Protein AF-A0A3D3CQ37-F1 (afdb_monomer_lite)

Radius of gyration: 13.71 Å; chains: 1; bounding box: 32×38×29 Å

pLDDT: mean 92.98, std 7.75, range [63.97, 98.69]

Secondary structure (DSSP, 8-state):
-HHHHHHHSS-HHHHHHHHHHHTT--HHHHHHHHHTT-GGG-SSSHHHHHHHHHHHHHHHHTT----S--PPPPP-HHHHHHH-PPP-

Structure (mmCIF, N/CA/C/O backbone):
data_AF-A0A3D3CQ37-F1
#
_entry.id   AF-A0A3D3CQ37-F1
#
loop_
_atom_site.group_PDB
_atom_site.id
_atom_site.type_symbol
_atom_site.label_atom_id
_atom_site.label_alt_id
_atom_site.label_comp_id
_atom_site.label_asym_id
_atom_site.label_entity_id
_atom_site.label_seq_id
_atom_site.pdbx_PDB_ins_code
_atom_site.Cartn_x
_atom_site.Cartn_y
_atom_site.Cartn_z
_atom_site.occupancy
_atom_site.B_iso_or_equiv
_atom_site.auth_seq_id
_atom_site.auth_comp_id
_atom_site.auth_asym_id
_atom_site.auth_atom_id
_atom_site.pdbx_PDB_model_num
ATOM 1 N N . MET A 1 1 ? 7.823 -2.469 -7.484 1.00 88.81 1 MET A N 1
ATOM 2 C CA . MET A 1 1 ? 8.626 -1.645 -6.559 1.00 88.81 1 MET A CA 1
ATOM 3 C C . MET A 1 1 ? 10.123 -1.722 -6.841 1.00 88.81 1 MET A C 1
ATOM 5 O O . MET A 1 1 ? 10.686 -0.690 -7.174 1.00 88.81 1 MET A O 1
ATOM 9 N N . ASP A 1 2 ? 10.785 -2.885 -6.765 1.00 92.12 2 ASP A N 1
ATOM 10 C CA . ASP A 1 2 ? 12.261 -2.941 -6.885 1.00 92.12 2 ASP A CA 1
ATOM 11 C C . ASP A 1 2 ? 12.796 -2.390 -8.212 1.00 92.12 2 ASP A C 1
ATOM 13 O O . ASP A 1 2 ? 13.692 -1.550 -8.208 1.00 92.12 2 ASP A O 1
ATOM 17 N N . ALA A 1 3 ? 12.196 -2.785 -9.339 1.00 93.31 3 ALA A N 1
ATOM 18 C CA . ALA A 1 3 ? 12.576 -2.268 -10.655 1.00 93.31 3 ALA A CA 1
ATOM 19 C C . ALA A 1 3 ? 12.408 -0.740 -10.758 1.00 93.31 3 ALA A C 1
ATOM 21 O O . ALA A 1 3 ? 13.282 -0.052 -11.276 1.00 93.31 3 ALA A O 1
ATOM 22 N N . GLU A 1 4 ? 11.316 -0.195 -10.217 1.00 95.50 4 GLU A N 1
ATOM 23 C CA . GLU A 1 4 ? 11.048 1.250 -10.208 1.00 95.50 4 GLU A CA 1
ATOM 24 C C . GLU A 1 4 ? 12.118 1.976 -9.388 1.00 95.50 4 GLU A C 1
ATOM 26 O O . GLU A 1 4 ? 12.755 2.917 -9.860 1.00 95.50 4 GLU A O 1
ATOM 31 N N . LYS A 1 5 ? 12.421 1.460 -8.193 1.00 95.69 5 LYS A N 1
ATOM 32 C CA . LYS A 1 5 ? 13.462 2.021 -7.335 1.00 95.69 5 LYS A CA 1
ATOM 33 C C . LYS A 1 5 ? 14.851 1.943 -7.976 1.00 95.69 5 LYS A C 1
ATOM 35 O O . LYS A 1 5 ? 15.624 2.881 -7.836 1.00 95.69 5 LYS A O 1
ATOM 40 N N . MET A 1 6 ? 15.171 0.872 -8.699 1.00 97.38 6 MET A N 1
ATOM 41 C CA . MET A 1 6 ? 16.465 0.726 -9.378 1.00 97.38 6 MET A CA 1
ATOM 42 C C . MET A 1 6 ? 16.621 1.654 -10.591 1.00 97.38 6 MET A C 1
ATOM 44 O O . MET A 1 6 ? 17.719 2.146 -10.829 1.00 97.38 6 MET A O 1
ATOM 48 N N . ILE A 1 7 ? 15.553 1.883 -11.363 1.00 97.56 7 ILE A N 1
ATOM 49 C CA . ILE A 1 7 ? 15.628 2.619 -12.636 1.00 97.56 7 ILE A CA 1
ATOM 50 C C . ILE A 1 7 ? 15.384 4.120 -12.441 1.00 97.56 7 ILE A C 1
ATOM 52 O O . ILE A 1 7 ? 16.085 4.937 -13.033 1.00 97.56 7 ILE A O 1
ATOM 56 N N . ILE A 1 8 ? 14.392 4.490 -11.626 1.00 96.06 8 ILE A N 1
ATOM 57 C CA . ILE A 1 8 ? 13.935 5.881 -11.460 1.00 96.06 8 ILE A CA 1
ATOM 58 C C . ILE A 1 8 ? 14.043 6.396 -10.016 1.00 96.06 8 ILE A C 1
ATOM 60 O O . ILE A 1 8 ? 13.663 7.532 -9.746 1.00 96.06 8 ILE A O 1
ATOM 64 N N . ASN A 1 9 ? 14.580 5.593 -9.088 1.00 97.00 9 ASN A N 1
ATOM 65 C CA . ASN A 1 9 ? 14.813 5.954 -7.681 1.00 97.00 9 ASN A CA 1
ATOM 66 C C . ASN A 1 9 ? 13.555 6.365 -6.886 1.00 97.00 9 ASN A C 1
ATOM 68 O O . ASN A 1 9 ? 13.646 6.997 -5.835 1.00 97.00 9 ASN A O 1
ATOM 72 N N . VAL A 1 10 ? 12.374 5.976 -7.365 1.00 97.00 10 VAL A N 1
ATOM 73 C CA . VAL A 1 10 ? 11.084 6.172 -6.697 1.00 97.00 10 VAL A CA 1
ATOM 74 C C . VAL A 1 10 ? 10.159 5.001 -7.033 1.00 97.00 10 VAL A C 1
ATOM 76 O O . VAL A 1 10 ? 10.358 4.321 -8.036 1.00 97.00 10 VAL A O 1
ATOM 79 N N . THR A 1 11 ? 9.168 4.739 -6.189 1.00 97.06 11 THR A N 1
ATOM 80 C CA . THR A 1 11 ? 8.173 3.674 -6.368 1.00 97.06 11 THR A CA 1
ATOM 81 C C . THR A 1 11 ? 6.793 4.270 -6.658 1.00 97.06 11 THR A C 1
ATOM 83 O O . THR A 1 11 ? 6.513 5.414 -6.285 1.00 97.06 11 THR A O 1
ATOM 86 N N . HIS A 1 12 ? 5.930 3.543 -7.375 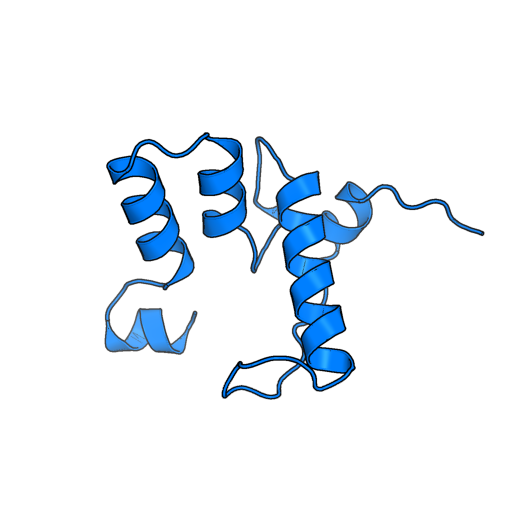1.00 96.31 12 HIS A N 1
ATOM 87 C CA . HIS A 1 12 ? 4.647 4.108 -7.823 1.00 96.31 12 HIS A CA 1
ATOM 88 C C . HIS A 1 12 ? 3.673 4.409 -6.673 1.00 96.31 12 HIS A C 1
ATOM 90 O O . HIS A 1 12 ? 2.897 5.355 -6.769 1.00 96.31 12 HIS A O 1
ATOM 96 N N . ASP A 1 13 ? 3.725 3.641 -5.587 1.00 97.25 13 ASP A N 1
ATOM 97 C CA . ASP A 1 13 ? 2.982 3.882 -4.347 1.00 97.25 13 ASP A CA 1
ATOM 98 C C . ASP A 1 13 ? 3.386 5.222 -3.709 1.00 97.25 13 ASP A C 1
ATOM 100 O O . ASP A 1 13 ? 2.524 6.031 -3.365 1.00 97.25 13 ASP A O 1
ATOM 104 N N . ALA A 1 14 ? 4.689 5.520 -3.656 1.00 97.62 14 ALA A N 1
ATOM 105 C CA . ALA A 1 14 ? 5.216 6.784 -3.149 1.00 97.62 14 ALA A CA 1
ATOM 106 C C . ALA A 1 14 ? 4.805 7.975 -4.030 1.00 97.62 14 ALA A C 1
ATOM 108 O O . ALA A 1 14 ? 4.369 9.006 -3.514 1.00 97.62 14 ALA A O 1
ATOM 109 N N . VAL A 1 15 ? 4.896 7.838 -5.359 1.00 98.12 15 VAL A N 1
ATOM 110 C CA . VAL A 1 15 ? 4.435 8.885 -6.291 1.00 98.12 15 VAL A CA 1
ATOM 111 C C . VAL A 1 15 ? 2.923 9.088 -6.176 1.00 98.12 15 VAL A C 1
ATOM 113 O O . VAL A 1 15 ? 2.468 10.227 -6.087 1.00 98.12 15 VAL A O 1
ATOM 116 N N . GLY A 1 16 ? 2.140 8.007 -6.145 1.00 98.12 16 GLY A N 1
ATOM 117 C CA . GLY A 1 16 ? 0.685 8.064 -6.022 1.00 98.12 16 GLY A CA 1
ATOM 118 C C . GLY A 1 16 ? 0.240 8.732 -4.722 1.00 98.12 16 GLY A C 1
ATOM 119 O O . GLY A 1 16 ? -0.629 9.601 -4.747 1.00 98.12 16 GLY A O 1
ATOM 120 N N . SER A 1 17 ? 0.882 8.385 -3.605 1.00 98.19 17 SER A N 1
ATOM 121 C CA . SER A 1 17 ? 0.655 9.007 -2.298 1.00 98.19 17 SER A CA 1
ATOM 122 C C . SER A 1 17 ? 0.979 10.504 -2.326 1.00 98.19 17 SER A C 1
ATOM 124 O O . SER A 1 17 ? 0.175 11.339 -1.901 1.00 98.19 17 SER A O 1
ATOM 126 N N . TRP A 1 18 ? 2.119 10.879 -2.916 1.00 98.44 18 TRP A N 1
ATOM 127 C CA . TRP A 1 18 ? 2.491 12.282 -3.071 1.00 98.44 18 TRP A CA 1
ATOM 128 C C . TRP A 1 18 ? 1.454 13.064 -3.894 1.00 98.44 18 TRP A C 1
ATOM 130 O O . TRP A 1 18 ? 0.994 14.112 -3.435 1.00 98.44 18 TRP A O 1
ATOM 140 N N . ILE A 1 19 ? 1.026 12.540 -5.053 1.00 98.69 19 ILE A N 1
ATOM 141 C CA . ILE A 1 19 ? -0.026 13.150 -5.889 1.00 98.69 19 ILE A CA 1
ATOM 142 C C . ILE A 1 19 ? -1.328 13.290 -5.096 1.00 98.69 19 ILE A C 1
ATOM 144 O O . ILE A 1 19 ? -1.933 14.363 -5.099 1.00 98.69 19 ILE A O 1
ATOM 148 N N . ALA A 1 20 ? -1.746 12.240 -4.386 1.00 98.50 20 ALA A N 1
ATOM 149 C CA . ALA A 1 20 ? -2.978 12.257 -3.608 1.00 98.50 20 ALA A CA 1
ATOM 150 C C . ALA A 1 20 ? -2.962 13.337 -2.517 1.00 98.50 20 ALA A C 1
ATOM 152 O O . ALA A 1 20 ? -3.959 14.037 -2.316 1.00 98.50 20 ALA A O 1
ATOM 153 N N . GLY A 1 21 ? -1.806 13.530 -1.874 1.00 98.38 21 GLY A N 1
ATOM 154 C CA . GLY A 1 21 ? -1.569 14.637 -0.954 1.00 98.38 21 GLY A CA 1
ATOM 155 C C . GLY A 1 21 ? -1.659 16.007 -1.634 1.00 98.38 21 GLY A C 1
ATOM 156 O O . GLY A 1 21 ? -2.339 16.895 -1.120 1.00 98.38 21 GLY A O 1
ATOM 157 N N . GLN A 1 22 ? -1.042 16.183 -2.810 1.00 98.56 22 GLN A N 1
ATOM 158 C CA . GLN A 1 22 ? -1.114 17.450 -3.559 1.00 98.56 22 GLN A CA 1
ATOM 159 C C . GLN A 1 22 ? -2.549 17.807 -3.964 1.00 98.56 22 GLN A C 1
ATOM 161 O O . GLN A 1 22 ? -2.935 18.976 -3.942 1.00 98.56 22 GLN A O 1
ATOM 166 N N . TRP A 1 23 ? -3.357 16.804 -4.307 1.00 98.62 23 TRP A N 1
ATOM 167 C CA . TRP A 1 23 ? -4.758 16.985 -4.694 1.00 98.62 23 TRP A CA 1
ATOM 168 C C . TRP A 1 23 ? -5.717 17.074 -3.505 1.00 98.62 23 TRP A C 1
ATOM 170 O O . TRP A 1 23 ? -6.916 17.258 -3.706 1.00 98.62 23 TRP A O 1
ATOM 180 N N . LYS A 1 24 ? -5.200 17.010 -2.271 1.00 98.31 24 LYS A N 1
ATOM 181 C CA . LYS A 1 24 ? -5.979 17.100 -1.029 1.00 98.31 24 LYS A CA 1
ATOM 182 C C . LYS A 1 24 ? -7.044 16.005 -0.909 1.00 98.31 24 LYS A C 1
ATOM 184 O O . LYS A 1 24 ? -8.134 16.257 -0.391 1.00 98.31 24 LYS A O 1
ATOM 189 N N . PHE A 1 25 ? -6.739 14.792 -1.370 1.00 98.50 25 PHE A N 1
ATOM 190 C CA . PHE A 1 25 ? -7.595 13.652 -1.059 1.00 98.50 25 PHE A CA 1
ATOM 191 C C . PHE A 1 25 ? -7.623 13.378 0.454 1.00 98.50 25 PHE A C 1
ATOM 193 O O . PHE A 1 25 ? -6.690 13.755 1.172 1.00 98.50 25 PHE A O 1
ATOM 200 N N . PRO A 1 26 ? -8.684 12.720 0.957 1.00 98.38 26 PRO A N 1
ATOM 201 C CA . PRO A 1 26 ? -8.765 12.328 2.357 1.00 98.38 26 PRO A CA 1
ATOM 202 C C . PRO A 1 26 ? -7.538 11.508 2.806 1.00 98.38 26 PRO A C 1
ATOM 204 O O . PRO A 1 26 ? -7.039 10.698 2.018 1.00 98.38 26 PRO A O 1
ATOM 207 N N . PRO A 1 27 ? -7.082 11.638 4.071 1.00 97.25 27 PRO A N 1
ATOM 208 C CA . PRO A 1 27 ? -5.916 10.910 4.583 1.00 97.25 27 PRO A CA 1
ATOM 209 C C . PRO A 1 27 ? -5.990 9.396 4.373 1.00 97.25 27 PRO A C 1
ATOM 211 O O . PRO A 1 27 ? -5.004 8.782 3.986 1.00 97.25 27 PRO A O 1
ATOM 214 N N . ILE A 1 28 ? -7.182 8.814 4.525 1.00 98.31 28 ILE A N 1
ATOM 215 C CA . ILE A 1 28 ? -7.430 7.389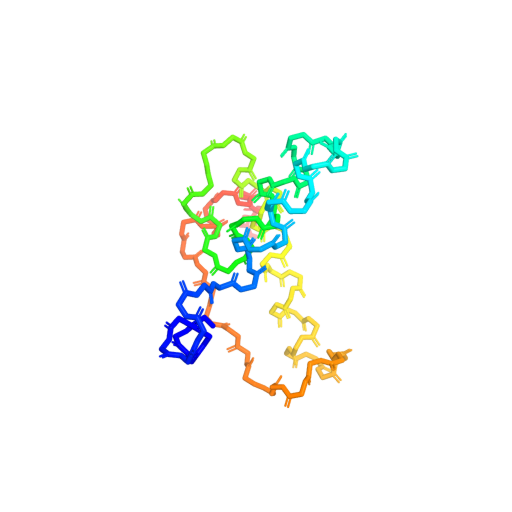 4.283 1.00 98.31 28 ILE A CA 1
ATOM 216 C C . ILE A 1 28 ? -7.064 6.952 2.863 1.00 98.31 28 ILE A C 1
ATOM 218 O O . ILE A 1 28 ? -6.461 5.903 2.675 1.00 98.31 28 ILE A O 1
ATOM 222 N N . THR A 1 29 ? -7.367 7.770 1.855 1.00 98.31 29 THR A N 1
ATOM 223 C CA . THR A 1 29 ? -7.017 7.476 0.461 1.00 98.31 29 THR A CA 1
ATOM 224 C C . THR A 1 29 ? -5.509 7.531 0.263 1.00 98.31 29 THR A C 1
ATOM 226 O O . THR A 1 29 ? -4.952 6.681 -0.423 1.00 98.31 29 THR A O 1
ATOM 229 N N . ASN A 1 30 ? -4.848 8.507 0.886 1.00 98.12 30 ASN A N 1
ATOM 230 C CA . ASN A 1 30 ? -3.402 8.646 0.805 1.00 98.12 30 ASN A CA 1
ATOM 231 C C . ASN A 1 30 ? -2.679 7.445 1.449 1.00 98.12 30 ASN A C 1
ATOM 233 O O . ASN A 1 30 ? -1.807 6.850 0.819 1.00 98.12 30 ASN A O 1
ATOM 237 N N . ASP A 1 31 ? -3.109 7.027 2.643 1.00 97.94 31 ASP A N 1
ATOM 238 C CA . ASP A 1 31 ? -2.557 5.864 3.349 1.00 97.94 31 ASP A CA 1
ATOM 239 C C . ASP A 1 31 ? -2.776 4.560 2.569 1.00 97.94 31 ASP A C 1
ATOM 241 O O . ASP A 1 31 ? -1.845 3.773 2.407 1.00 97.94 31 ASP A O 1
ATOM 245 N N . ILE A 1 32 ? -3.976 4.342 2.020 1.00 98.50 32 ILE A N 1
ATOM 246 C CA . ILE A 1 32 ? -4.243 3.179 1.163 1.00 98.50 32 ILE A CA 1
ATOM 247 C C . ILE A 1 32 ? -3.261 3.154 -0.015 1.00 98.50 32 ILE A C 1
ATOM 249 O O . ILE A 1 32 ? -2.636 2.127 -0.269 1.00 98.50 32 ILE A O 1
ATOM 253 N N . ILE A 1 33 ? -3.084 4.277 -0.719 1.00 98.44 33 ILE A N 1
ATOM 254 C CA . ILE A 1 33 ? -2.167 4.343 -1.864 1.00 98.44 33 ILE A CA 1
ATOM 255 C C . ILE A 1 33 ? -0.720 4.093 -1.427 1.00 98.44 33 ILE A C 1
ATOM 257 O O . ILE A 1 33 ? -0.015 3.349 -2.102 1.00 98.44 33 ILE A O 1
ATOM 261 N N . ALA A 1 34 ? -0.276 4.655 -0.304 1.00 98.12 34 ALA A N 1
ATOM 262 C CA . ALA A 1 34 ? 1.093 4.486 0.177 1.00 98.12 34 ALA A CA 1
ATOM 263 C C . ALA A 1 34 ? 1.418 3.042 0.595 1.00 98.12 34 ALA A C 1
ATOM 265 O O . ALA A 1 34 ? 2.559 2.608 0.457 1.00 98.12 34 ALA A O 1
ATOM 266 N N . TYR A 1 35 ? 0.433 2.299 1.114 1.00 98.06 35 TYR A N 1
ATOM 267 C CA . TYR A 1 35 ? 0.676 1.015 1.778 1.00 98.06 35 TYR A CA 1
ATOM 268 C C . TYR A 1 35 ? -0.023 -0.189 1.137 1.00 98.06 35 TYR A C 1
ATOM 270 O O . TYR A 1 35 ? 0.083 -1.287 1.677 1.00 98.06 35 TYR A O 1
ATOM 278 N N . HIS A 1 36 ? -0.693 -0.049 -0.011 1.00 96.94 36 HIS A N 1
ATOM 279 C CA . HIS A 1 36 ? -1.441 -1.160 -0.620 1.00 96.94 36 HIS A CA 1
ATOM 280 C C . HIS A 1 36 ? -0.600 -2.405 -0.955 1.00 96.94 36 HIS A C 1
ATOM 282 O O . HIS A 1 36 ? -1.173 -3.482 -1.008 1.00 96.94 36 HIS A O 1
ATOM 288 N N . HIS A 1 37 ? 0.727 -2.303 -1.133 1.00 95.50 37 HIS A N 1
ATOM 289 C CA . HIS A 1 37 ? 1.613 -3.478 -1.292 1.00 95.50 37 HIS A CA 1
ATOM 290 C C . HIS A 1 37 ? 2.091 -4.093 0.028 1.00 95.50 37 HIS A C 1
ATOM 292 O O . HIS A 1 37 ? 2.588 -5.218 0.039 1.00 95.50 37 HIS A O 1
ATOM 298 N N . LYS A 1 38 ? 2.044 -3.327 1.124 1.00 95.88 38 LYS A N 1
ATOM 299 C CA . LYS A 1 38 ? 2.552 -3.693 2.458 1.00 95.88 38 LYS A CA 1
ATOM 300 C C . LYS A 1 38 ? 1.635 -3.118 3.545 1.00 95.88 38 LYS A C 1
ATOM 302 O O . LYS A 1 38 ? 2.064 -2.245 4.308 1.00 95.88 38 LYS A O 1
ATOM 307 N N . PRO A 1 39 ? 0.372 -3.574 3.625 1.00 97.12 39 PRO A N 1
ATOM 308 C CA . PRO A 1 39 ? -0.623 -2.984 4.518 1.00 97.12 39 PRO A CA 1
ATOM 309 C C . PRO A 1 39 ? -0.240 -3.079 6.001 1.00 97.12 39 PRO A C 1
ATOM 311 O O . PRO A 1 39 ? -0.635 -2.216 6.780 1.00 97.12 39 PRO A O 1
ATOM 314 N N . GLY A 1 40 ? 0.586 -4.053 6.399 1.00 96.19 40 GLY A N 1
ATOM 315 C CA . GLY A 1 40 ? 1.145 -4.159 7.748 1.00 96.19 40 GLY A CA 1
ATOM 316 C C . GLY A 1 40 ? 2.013 -2.979 8.198 1.00 96.19 40 GLY A C 1
ATOM 317 O O . GLY A 1 40 ? 2.236 -2.821 9.395 1.00 96.19 40 GLY A O 1
ATOM 318 N N . LEU A 1 41 ? 2.488 -2.141 7.269 1.00 96.62 41 LEU A N 1
ATOM 319 C CA . LEU A 1 41 ? 3.237 -0.916 7.573 1.00 96.62 41 LEU A CA 1
ATOM 320 C C . LEU A 1 41 ? 2.339 0.326 7.712 1.00 96.62 41 LEU A C 1
ATOM 322 O O . LEU A 1 41 ? 2.835 1.389 8.086 1.00 96.62 41 LEU A O 1
ATOM 326 N N . CYS A 1 42 ? 1.042 0.216 7.411 1.00 97.50 42 CYS A N 1
ATOM 327 C CA . CYS A 1 42 ? 0.104 1.327 7.529 1.00 97.50 42 CYS A CA 1
ATOM 328 C C . CYS A 1 42 ? -0.287 1.545 8.996 1.00 97.50 42 CYS A C 1
ATOM 330 O O . CYS A 1 42 ? -0.809 0.645 9.648 1.00 97.50 42 CYS A O 1
ATOM 332 N N . GLY A 1 43 ? -0.044 2.747 9.521 1.00 94.56 43 GLY A N 1
ATOM 333 C CA . GLY A 1 43 ? -0.343 3.071 10.918 1.00 94.56 43 GLY A CA 1
ATOM 334 C C . GLY A 1 43 ? -1.788 3.514 11.162 1.00 94.56 43 GLY A C 1
ATOM 335 O O . GLY A 1 43 ? -2.400 3.085 12.137 1.00 94.56 43 GLY A O 1
ATOM 336 N N . THR A 1 44 ? -2.332 4.377 10.299 1.00 97.1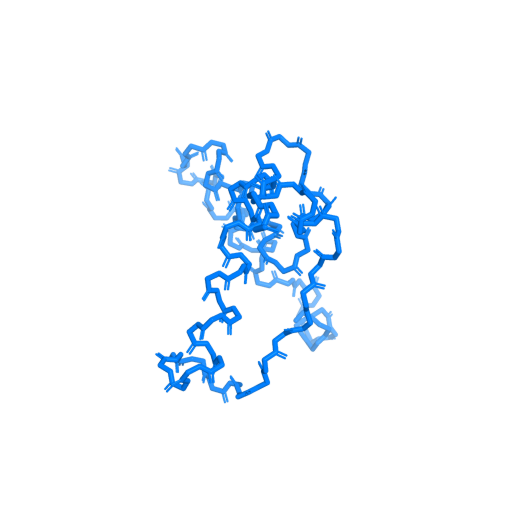9 44 THR A N 1
ATOM 337 C CA . THR A 1 44 ? -3.604 5.073 10.570 1.00 97.19 44 THR A CA 1
ATOM 338 C C . THR A 1 44 ? -4.819 4.288 10.093 1.00 97.19 44 THR A C 1
ATOM 340 O O . THR A 1 44 ? -5.800 4.176 10.824 1.00 97.19 44 THR A O 1
ATOM 343 N N . TYR A 1 45 ? -4.744 3.734 8.878 1.00 97.69 45 TYR A N 1
ATOM 344 C CA . TYR A 1 45 ? -5.836 2.999 8.227 1.00 97.69 45 TYR A CA 1
ATOM 345 C C . TYR A 1 45 ? -5.399 1.589 7.772 1.00 97.69 45 TYR A C 1
ATOM 347 O O . TYR A 1 45 ? -5.526 1.234 6.594 1.00 97.69 45 TYR A O 1
ATOM 355 N N . PRO A 1 46 ? -4.835 0.764 8.684 1.00 96.56 46 PRO A N 1
ATOM 356 C CA . PRO A 1 46 ? -4.269 -0.541 8.342 1.00 96.56 46 PRO A CA 1
ATOM 357 C C . PRO A 1 46 ? -5.285 -1.516 7.754 1.00 96.56 46 PRO A C 1
ATOM 359 O O . PRO A 1 46 ? -4.940 -2.333 6.898 1.00 96.56 46 PRO A O 1
ATOM 362 N N . LYS A 1 47 ? -6.537 -1.450 8.217 1.00 97.38 47 LYS A N 1
ATOM 363 C CA . LYS A 1 47 ? -7.602 -2.335 7.748 1.00 97.38 47 LYS A CA 1
ATOM 364 C C . LYS A 1 47 ? -7.976 -2.012 6.306 1.00 97.38 47 LYS A C 1
ATOM 366 O O . LYS A 1 47 ? -8.117 -2.917 5.494 1.00 97.38 47 LYS A O 1
ATOM 371 N N . GLU A 1 48 ? -8.100 -0.737 5.966 1.00 98.12 48 GLU A N 1
ATOM 372 C CA . GLU A 1 48 ? -8.479 -0.299 4.628 1.00 98.12 48 GLU A CA 1
ATOM 373 C C . GLU A 1 48 ? -7.367 -0.539 3.609 1.00 98.12 48 GLU A C 1
ATOM 375 O O . GLU A 1 48 ? -7.647 -1.004 2.503 1.00 98.12 48 GLU A O 1
ATOM 380 N N . ALA A 1 49 ? -6.104 -0.337 3.999 1.00 98.00 49 ALA A N 1
ATOM 381 C CA . ALA A 1 49 ? -4.968 -0.759 3.184 1.00 98.00 49 ALA A CA 1
ATOM 382 C C . ALA A 1 49 ? -4.991 -2.282 2.936 1.00 98.00 49 ALA A C 1
ATOM 384 O O . ALA A 1 49 ? -4.794 -2.728 1.805 1.00 98.00 49 ALA A O 1
ATOM 385 N N . ALA A 1 50 ? -5.295 -3.086 3.964 1.00 97.56 50 ALA A N 1
ATOM 386 C CA . ALA A 1 50 ? -5.389 -4.541 3.836 1.00 97.56 50 ALA A CA 1
ATOM 387 C C . ALA A 1 50 ? -6.554 -4.997 2.940 1.00 97.56 50 ALA A C 1
ATOM 389 O O . ALA A 1 50 ? -6.402 -5.965 2.196 1.00 97.56 50 ALA A O 1
ATOM 390 N N . ILE A 1 51 ? -7.693 -4.291 2.961 1.00 97.50 51 ILE A N 1
ATOM 391 C CA . ILE A 1 51 ? -8.827 -4.561 2.061 1.00 97.50 51 ILE A CA 1
ATOM 392 C C . ILE A 1 51 ? -8.397 -4.397 0.602 1.00 97.50 51 ILE A C 1
ATOM 394 O O . ILE A 1 51 ? -8.706 -5.253 -0.230 1.00 97.50 51 ILE A O 1
ATOM 398 N N . VAL A 1 52 ? -7.668 -3.325 0.279 1.00 97.00 52 VAL A N 1
ATOM 399 C CA . VAL A 1 52 ? -7.200 -3.079 -1.092 1.00 97.00 52 VAL A CA 1
ATOM 400 C C . VAL A 1 52 ? -6.135 -4.093 -1.513 1.00 97.00 52 VAL A C 1
ATOM 402 O O . VAL A 1 52 ? -6.229 -4.619 -2.620 1.00 97.00 52 VAL A O 1
ATOM 405 N N . HIS A 1 53 ? -5.200 -4.447 -0.623 1.00 96.38 53 HIS A N 1
ATOM 406 C CA . HIS A 1 53 ? -4.214 -5.512 -0.870 1.00 96.38 53 HIS A CA 1
ATOM 407 C C . HIS A 1 53 ? -4.884 -6.854 -1.196 1.00 96.38 53 HIS A C 1
ATOM 409 O O . HIS A 1 53 ? -4.576 -7.488 -2.205 1.00 96.38 53 HIS A O 1
ATOM 415 N N . LEU A 1 54 ? -5.862 -7.266 -0.379 1.00 95.88 54 LEU A N 1
ATOM 416 C CA . LEU A 1 54 ? -6.622 -8.495 -0.616 1.00 95.88 54 LEU A CA 1
ATOM 417 C C . LEU A 1 54 ? -7.407 -8.431 -1.927 1.00 95.88 54 LEU A C 1
ATOM 419 O O . LEU A 1 54 ? -7.443 -9.409 -2.671 1.00 95.88 54 LEU A O 1
ATOM 423 N N . SER A 1 55 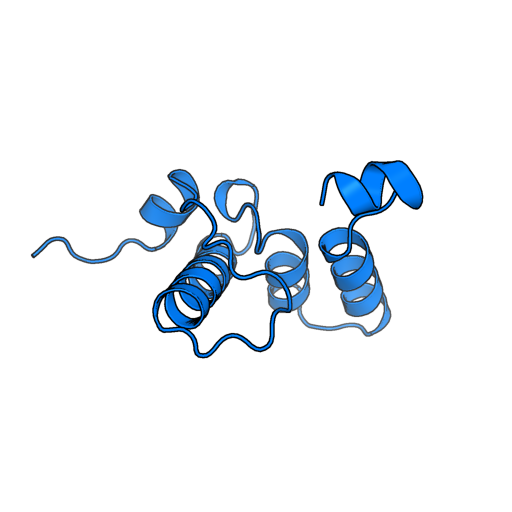? -8.015 -7.282 -2.217 1.00 94.75 55 SER A N 1
ATOM 424 C CA . SER A 1 55 ? -8.771 -7.081 -3.452 1.00 94.75 55 SER A CA 1
ATOM 425 C C . SER A 1 55 ? -7.879 -7.260 -4.683 1.00 94.75 55 SER A C 1
ATOM 427 O O . SER A 1 55 ? -8.283 -7.967 -5.603 1.00 94.75 55 SER A O 1
ATOM 429 N N . ASP A 1 56 ? -6.661 -6.698 -4.682 1.00 93.19 56 ASP A N 1
ATOM 430 C CA . ASP A 1 56 ? -5.682 -6.873 -5.769 1.00 93.19 56 ASP A CA 1
ATOM 431 C C . ASP A 1 56 ? -5.289 -8.348 -5.953 1.00 93.19 56 ASP A C 1
ATOM 433 O O . ASP A 1 56 ? -5.292 -8.865 -7.074 1.00 93.19 56 ASP A O 1
ATOM 437 N N . ILE A 1 57 ? -5.035 -9.060 -4.850 1.00 93.56 57 ILE A N 1
ATOM 438 C CA . ILE A 1 57 ? -4.735 -10.499 -4.868 1.00 93.56 57 ILE A CA 1
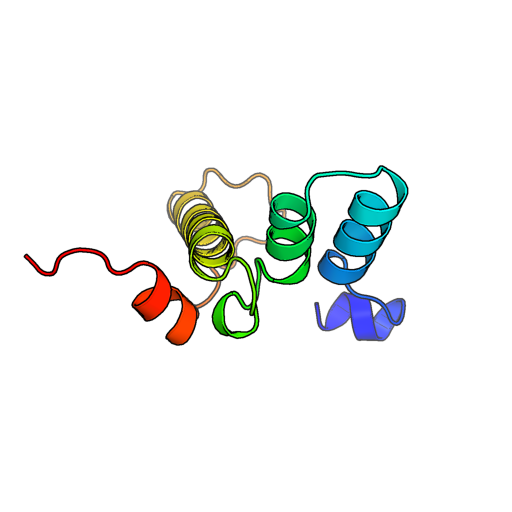ATOM 439 C C . ILE A 1 57 ? -5.895 -11.297 -5.472 1.00 93.56 57 ILE A C 1
ATOM 441 O O . ILE A 1 57 ? -5.661 -12.134 -6.346 1.00 93.56 57 ILE A O 1
ATOM 445 N N . ILE A 1 58 ? -7.138 -11.030 -5.056 1.00 93.31 58 ILE A N 1
ATOM 446 C CA . ILE A 1 58 ? -8.324 -11.735 -5.560 1.00 93.31 58 ILE A CA 1
ATOM 447 C C . ILE A 1 58 ? -8.488 -11.495 -7.062 1.00 93.31 58 ILE A C 1
ATOM 449 O O . ILE A 1 58 ? -8.574 -12.465 -7.814 1.00 93.31 58 ILE A O 1
ATOM 453 N N . VAL A 1 59 ? -8.494 -10.235 -7.523 1.00 92.25 59 VAL A N 1
ATOM 454 C CA . VAL A 1 59 ? -8.730 -9.926 -8.949 1.00 92.25 59 VAL A CA 1
ATOM 455 C C . VAL A 1 59 ? -7.620 -10.464 -9.853 1.00 92.25 59 VAL A C 1
ATOM 457 O O . VAL A 1 59 ? -7.901 -10.882 -10.979 1.00 92.25 59 VAL A O 1
ATOM 460 N N . LYS A 1 60 ? -6.371 -10.511 -9.369 1.00 91.00 60 LYS A N 1
ATOM 461 C CA . LYS A 1 60 ? -5.259 -11.171 -10.071 1.00 91.00 60 LYS A CA 1
ATOM 462 C C . LYS A 1 60 ? -5.422 -12.687 -10.086 1.00 91.00 60 LYS A C 1
ATOM 464 O O . LYS A 1 60 ? -5.288 -13.289 -11.148 1.00 91.00 60 LYS A O 1
ATOM 469 N N . GLY A 1 61 ? -5.766 -13.294 -8.951 1.00 91.25 61 GLY A N 1
ATOM 470 C CA . GLY A 1 61 ? -5.955 -14.740 -8.821 1.00 91.25 61 GLY A CA 1
ATOM 471 C C . GLY A 1 61 ? -7.059 -15.302 -9.720 1.00 91.25 61 GLY A C 1
ATOM 472 O O . GLY A 1 61 ? -6.908 -16.396 -10.256 1.00 91.25 61 GLY A O 1
ATOM 473 N N . ILE A 1 62 ? -8.133 -14.538 -9.949 1.00 91.94 62 ILE A N 1
ATOM 474 C CA . ILE A 1 62 ? -9.231 -14.927 -10.856 1.00 91.94 62 ILE A CA 1
ATOM 475 C C . ILE A 1 62 ? -9.018 -14.484 -12.316 1.00 91.94 62 ILE A C 1
ATOM 477 O O . ILE A 1 62 ? -9.885 -14.717 -13.155 1.00 91.94 62 ILE A O 1
ATOM 481 N N . GLY A 1 63 ? -7.891 -13.837 -12.636 1.00 88.50 63 GLY A N 1
ATOM 482 C CA . GLY A 1 63 ? -7.545 -13.434 -14.005 1.00 88.50 63 GLY A CA 1
ATOM 483 C C . GLY A 1 63 ? -8.313 -12.225 -14.555 1.00 88.50 63 GLY A C 1
ATOM 484 O O . GLY A 1 63 ? -8.401 -12.070 -15.769 1.00 88.50 63 GLY A O 1
ATOM 485 N N . VAL A 1 64 ? -8.863 -11.367 -13.688 1.00 85.88 64 VAL A N 1
ATOM 486 C CA . VAL A 1 64 ? -9.639 -10.162 -14.064 1.00 85.88 64 VAL A CA 1
ATOM 487 C C . VAL A 1 64 ? -8.801 -8.875 -13.944 1.00 85.88 64 VAL A C 1
ATOM 489 O O . VAL A 1 64 ? -9.264 -7.778 -14.249 1.00 85.88 64 VAL A O 1
ATOM 492 N N . SER A 1 65 ? -7.537 -8.979 -13.528 1.00 79.38 65 SER A N 1
ATOM 493 C CA . SER A 1 65 ? -6.651 -7.819 -13.409 1.00 79.38 65 SER A CA 1
ATOM 494 C C . SER A 1 65 ? -6.234 -7.254 -14.774 1.00 79.38 65 SER A C 1
ATOM 496 O O . SER A 1 65 ? -5.822 -7.990 -15.667 1.00 79.38 65 SER A O 1
ATOM 498 N N . ALA A 1 66 ? -6.270 -5.923 -14.903 1.00 70.69 66 ALA A N 1
ATOM 499 C CA . ALA A 1 66 ? -5.721 -5.186 -16.047 1.00 70.69 66 ALA A CA 1
ATOM 500 C C . ALA A 1 66 ? -4.183 -5.040 -15.994 1.00 70.69 66 ALA A C 1
ATOM 502 O O . ALA A 1 66 ? -3.580 -4.429 -16.877 1.00 70.69 66 ALA A O 1
ATOM 503 N N . SER A 1 67 ? -3.546 -5.567 -14.944 1.00 72.31 67 SER A N 1
ATOM 504 C CA . SER A 1 67 ? -2.094 -5.583 -14.784 1.00 72.31 67 SER A CA 1
ATOM 505 C C . SER A 1 67 ? -1.427 -6.380 -15.907 1.00 72.31 67 SER A C 1
ATOM 507 O O . SER A 1 67 ? -1.817 -7.508 -16.204 1.00 72.31 67 SER A O 1
ATOM 509 N N . MET A 1 68 ? -0.364 -5.820 -16.494 1.00 67.06 68 MET A N 1
ATOM 510 C CA . MET A 1 68 ? 0.508 -6.560 -17.417 1.00 67.06 68 MET A CA 1
ATOM 511 C C . MET A 1 68 ? 1.315 -7.655 -16.700 1.00 67.06 68 MET A C 1
ATOM 513 O O . MET A 1 68 ? 1.802 -8.583 -17.344 1.00 67.06 68 MET A O 1
ATOM 517 N N . ASP A 1 69 ? 1.447 -7.557 -15.375 1.00 72.81 69 ASP A N 1
ATOM 518 C CA . ASP A 1 69 ? 2.017 -8.600 -14.531 1.00 72.81 69 ASP A CA 1
ATOM 519 C C . ASP A 1 69 ? 0.928 -9.588 -14.086 1.00 72.81 69 ASP A C 1
ATOM 521 O O . ASP A 1 69 ? -0.094 -9.189 -13.518 1.00 72.81 69 ASP A O 1
ATOM 525 N N . ARG A 1 70 ? 1.169 -10.877 -14.349 1.00 68.88 70 ARG A N 1
ATOM 526 C CA . ARG A 1 70 ? 0.293 -11.999 -13.980 1.00 68.88 70 ARG A CA 1
ATOM 527 C C . ARG A 1 70 ? 0.646 -12.615 -12.624 1.00 68.88 70 ARG A C 1
ATOM 529 O O . ARG A 1 70 ? -0.025 -13.555 -12.205 1.00 68.88 70 ARG A O 1
ATOM 536 N N . ALA A 1 71 ? 1.694 -12.139 -11.953 1.00 82.81 71 ALA A N 1
ATOM 537 C CA . ALA A 1 71 ? 2.057 -12.625 -10.633 1.00 82.81 71 ALA A CA 1
ATOM 538 C C . ALA A 1 71 ? 1.004 -12.215 -9.593 1.00 82.81 71 ALA A C 1
ATOM 540 O O . ALA A 1 71 ? 0.680 -11.036 -9.433 1.00 82.81 71 ALA A O 1
ATOM 541 N N . VAL A 1 72 ? 0.483 -13.202 -8.862 1.00 87.94 72 VAL A N 1
ATOM 542 C CA . VAL A 1 72 ? -0.351 -12.968 -7.679 1.00 87.94 72 VAL A CA 1
ATOM 543 C C . VAL A 1 72 ? 0.580 -12.631 -6.506 1.00 87.94 72 VAL A C 1
ATOM 545 O O . VAL A 1 72 ? 1.467 -13.435 -6.207 1.00 87.94 72 VAL A O 1
ATOM 548 N N . PRO A 1 73 ? 0.428 -11.465 -5.848 1.00 85.88 73 PRO A N 1
ATOM 549 C CA . PRO A 1 73 ? 1.248 -11.101 -4.699 1.00 85.88 73 PRO A CA 1
ATOM 550 C C . PRO A 1 73 ? 1.066 -12.080 -3.538 1.00 85.88 73 PRO A C 1
ATOM 552 O O . PRO A 1 73 ? -0.021 -12.623 -3.333 1.00 85.88 73 PRO A O 1
ATOM 555 N N . LEU A 1 74 ? 2.111 -12.252 -2.726 1.00 90.00 74 LEU A N 1
ATOM 556 C CA . LEU A 1 74 ? 1.950 -12.885 -1.420 1.00 90.00 74 LEU A CA 1
ATOM 557 C C . LEU A 1 74 ? 1.117 -11.985 -0.506 1.00 90.00 74 LEU A C 1
ATOM 559 O O . LEU A 1 74 ? 1.226 -10.755 -0.533 1.00 90.00 74 LEU A O 1
ATOM 563 N N . PHE A 1 75 ? 0.292 -12.613 0.325 1.00 88.75 75 PHE A N 1
ATOM 564 C CA . PHE A 1 75 ? -0.500 -11.892 1.303 1.00 88.75 75 PHE A CA 1
ATOM 565 C C . PHE A 1 75 ? 0.383 -11.401 2.464 1.00 88.75 75 PHE A C 1
ATOM 567 O O . PHE A 1 75 ? 1.219 -12.148 2.969 1.00 88.75 75 PHE A O 1
ATOM 574 N N . ASP A 1 76 ? 0.192 -10.153 2.898 1.00 92.81 76 ASP A N 1
ATOM 575 C CA . ASP A 1 76 ? 0.901 -9.580 4.045 1.00 92.81 76 ASP A CA 1
ATOM 576 C C . ASP A 1 76 ? 0.290 -10.094 5.360 1.00 92.81 76 ASP A C 1
ATOM 578 O O . ASP A 1 76 ? -0.873 -9.826 5.659 1.00 92.81 76 ASP A O 1
ATOM 582 N N . GLU A 1 77 ? 1.057 -10.847 6.153 1.00 93.44 77 GLU A N 1
ATOM 583 C CA . GLU A 1 77 ? 0.541 -11.531 7.351 1.00 93.44 77 GLU A CA 1
ATOM 584 C C . GLU A 1 77 ? -0.072 -10.558 8.371 1.00 93.44 77 GLU A C 1
ATOM 586 O O . GLU A 1 77 ? -1.108 -10.843 8.977 1.00 93.44 77 GLU A O 1
ATOM 591 N N . GLN A 1 78 ? 0.536 -9.384 8.554 1.00 94.69 78 GLN A N 1
ATOM 592 C CA . GLN A 1 78 ? -0.001 -8.379 9.466 1.00 94.69 78 GLN A CA 1
ATOM 593 C C . GLN A 1 78 ? -1.285 -7.755 8.909 1.00 94.69 78 GLN A C 1
ATOM 595 O O . GLN A 1 78 ? -2.251 -7.579 9.649 1.00 94.69 78 GLN A O 1
ATOM 600 N N . GLY A 1 79 ? -1.342 -7.497 7.602 1.00 93.25 79 GLY A N 1
ATOM 601 C CA . GLY A 1 79 ? -2.560 -7.117 6.898 1.00 93.25 79 GLY A CA 1
ATOM 602 C C . GLY A 1 79 ? -3.697 -8.114 7.120 1.00 93.25 79 GLY A C 1
ATOM 603 O O . GLY A 1 79 ? -4.840 -7.699 7.276 1.00 93.25 79 GLY A O 1
ATOM 604 N N . TRP A 1 80 ? -3.395 -9.413 7.219 1.00 93.75 80 TRP A N 1
ATOM 605 C CA . TRP A 1 80 ? -4.416 -10.456 7.377 1.00 93.75 80 TRP A CA 1
ATOM 606 C C . TRP A 1 80 ? -5.056 -10.342 8.751 1.00 93.75 80 TRP A C 1
ATOM 608 O O . TRP A 1 80 ? -6.277 -10.274 8.882 1.00 93.75 80 TRP A O 1
ATOM 618 N N . LYS A 1 81 ? -4.209 -10.198 9.774 1.00 93.69 81 LYS A N 1
ATOM 619 C CA . LYS A 1 81 ? -4.635 -9.943 11.154 1.00 93.69 81 LYS A CA 1
ATOM 620 C C . LYS A 1 81 ? -5.471 -8.662 11.248 1.00 93.69 81 LYS A C 1
ATOM 622 O O . LYS A 1 81 ? -6.486 -8.650 11.937 1.00 93.69 81 LYS A O 1
ATOM 627 N N . ASN A 1 82 ? -5.097 -7.611 10.514 1.00 93.81 82 ASN A N 1
ATOM 628 C CA . ASN A 1 82 ? -5.806 -6.325 10.516 1.00 93.81 82 ASN A CA 1
ATOM 629 C C . ASN A 1 82 ? -7.211 -6.390 9.886 1.00 93.81 82 ASN A C 1
ATOM 631 O O . ASN A 1 82 ? -8.057 -5.550 10.201 1.00 93.81 82 ASN A O 1
ATOM 635 N N . LEU A 1 83 ? -7.487 -7.368 9.014 1.00 94.44 83 LEU A N 1
ATOM 636 C CA . LEU A 1 83 ? -8.828 -7.553 8.451 1.00 94.44 83 LEU A CA 1
ATOM 637 C C . LEU A 1 83 ? -9.832 -8.040 9.503 1.00 94.44 83 LEU A C 1
ATOM 639 O O . LEU A 1 83 ? -11.010 -7.680 9.408 1.00 94.44 83 LEU A O 1
ATOM 643 N N . ALA A 1 84 ? -9.360 -8.792 10.508 1.00 91.81 84 ALA A N 1
ATOM 644 C CA . ALA A 1 84 ? -10.171 -9.382 11.573 1.00 91.81 84 ALA A CA 1
ATOM 645 C C . ALA A 1 84 ? -11.408 -10.114 11.019 1.00 91.81 84 ALA A C 1
ATOM 647 O O . ALA A 1 84 ? -12.535 -9.893 11.469 1.00 91.81 84 ALA A O 1
ATOM 648 N N . LEU A 1 85 ? -11.194 -10.928 9.981 1.00 88.75 85 LEU A N 1
ATOM 649 C CA . LEU A 1 85 ? -12.247 -11.769 9.426 1.00 88.75 85 LEU A CA 1
ATOM 650 C C . LEU A 1 85 ? -12.641 -12.836 10.460 1.00 88.75 85 LEU A C 1
ATOM 652 O O . LEU A 1 85 ? -11.771 -13.294 11.203 1.00 88.75 85 LEU A O 1
ATOM 656 N N . PRO A 1 86 ? -13.926 -13.218 10.531 1.00 86.19 86 PRO A N 1
ATOM 657 C CA . PRO A 1 86 ? -14.338 -14.338 11.363 1.00 86.19 86 PRO A CA 1
ATOM 658 C C . PRO A 1 86 ? -13.605 -15.612 10.926 1.00 86.19 86 PRO A C 1
ATOM 660 O O . PRO A 1 86 ? -13.421 -15.833 9.729 1.00 86.19 86 PRO A O 1
ATOM 663 N N . GLU A 1 87 ? -13.203 -16.434 11.891 1.00 77.50 87 GLU A N 1
ATOM 664 C CA . GLU A 1 87 ? -12.892 -17.841 11.637 1.00 77.50 87 GLU A CA 1
ATOM 665 C C . GLU A 1 87 ? -14.220 -18.612 11.666 1.00 77.50 87 GLU A C 1
ATOM 667 O O . GLU A 1 87 ? -15.040 -18.370 12.559 1.00 77.50 87 GLU A O 1
ATOM 672 N N . ASP A 1 88 ? -14.452 -19.460 10.662 1.00 63.97 88 ASP A N 1
ATOM 673 C CA . ASP A 1 88 ? -15.623 -20.347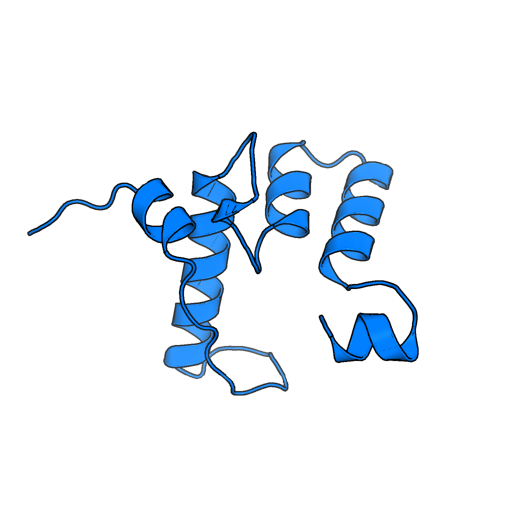 10.590 1.00 63.97 88 ASP A CA 1
ATOM 674 C C . ASP A 1 88 ? -15.594 -21.428 11.687 1.00 63.97 88 ASP A C 1
ATOM 676 O O . ASP A 1 88 ? -14.494 -21.960 11.978 1.00 63.97 88 ASP A O 1
#

Sequence (88 aa):
MDAEKMIINVTHDAVGSWIAGQWKFPPITNDIIAYHHKPGLCGTYPKEAAIVHLSDIIVKGIGVSASMDRAVPLFDEQGWKNLALPED

Foldseek 3Di:
DVVCCVPVVDDQLRVVLVVCVVVVHDPLVSLLSNDLLPLLPRDPNSQSVLVSVVVQLVCLVVPNDPDPDSDRHDRHPSSVVSVVDDDD